Protein AF-A0AAV3XG30-F1 (afdb_monomer)

Sequence (160 aa):
MTFFEVALTRCTTAAQNLLGENFGGILTSDRHGAYNWVDIERRQLCWGHLKREFIKISERPGVSKELGTRLVQQQEKLFELWQRVRDGTLARGDFVELVTDIRRQIVSLLQQGADYEITSKEKTPLAKTVRTCRQLLKVEGAMWLFVTTPGVEPTNNAAL

Nearest PDB structures (foldseek):
  4kly-assembly1_C  TM=6.645E-01  e=6.853E+00  gamma proteobacterium 'Hot 75m4'

Secondary structure (DSSP, 8-state):
-------S---HHHHHHHH-TT--S-EEE-S-GGGTTS-GGGEEE-HHHHHHHHHHHHTSSTHHHHHHHHHHHHHHHHHHHHHHHHTTSS-HHHHHHHHHHHHHHHHHHHHHHHHS---TT--SHHHHHHHHHHHHHTTGGGGSHHHHSTT--SS-TT--

Mean predicted aligned error: 7.95 Å

InterPro domains:
  IPR004291 Transposase IS66, central domain [PF03050] (1-159)
  IPR052344 Transposase-related protein [PTHR33678] (1-159)

pLDDT: mean 83.09, std 19.98, range [26.61, 98.75]

Organism: NCBI:txid2530354

Solvent-accessible surface area (backbone atoms only — not comparable to full-atom values): 9159 Å² total; per-residue (Å²): 138,87,88,84,84,88,72,95,58,90,41,43,68,55,49,39,71,71,57,42,93,77,59,83,66,75,44,69,36,70,90,58,73,42,53,70,87,54,58,55,91,39,28,27,39,21,47,45,54,52,48,53,53,24,48,62,29,29,74,29,76,70,74,37,20,60,53,13,48,54,47,41,53,46,54,50,53,53,50,56,54,47,49,30,40,75,72,67,78,36,59,62,67,61,48,46,60,59,45,50,59,45,51,52,50,48,52,53,52,32,48,58,39,40,66,55,89,66,61,97,84,52,82,49,70,61,41,51,42,22,51,51,24,50,55,46,64,77,49,47,76,14,59,51,46,39,61,81,37,87,93,46,64,54,54,43,85,89,55,107

Structure (mmCIF, N/CA/C/O backbone):
data_AF-A0AAV3XG30-F1
#
_entry.id   AF-A0AAV3XG30-F1
#
loop_
_atom_site.group_PDB
_atom_site.id
_atom_site.type_symbol
_atom_site.label_atom_id
_atom_site.lab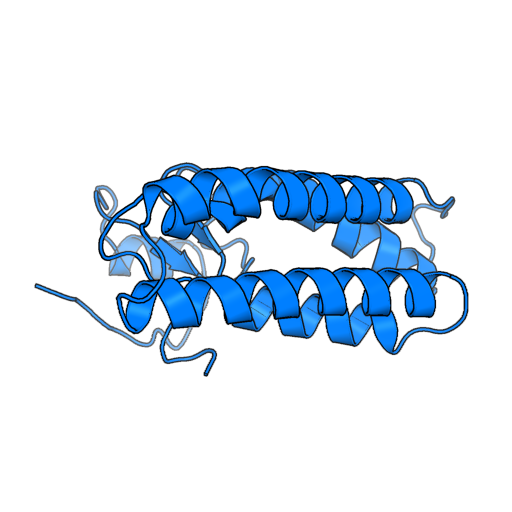el_alt_id
_atom_site.label_comp_id
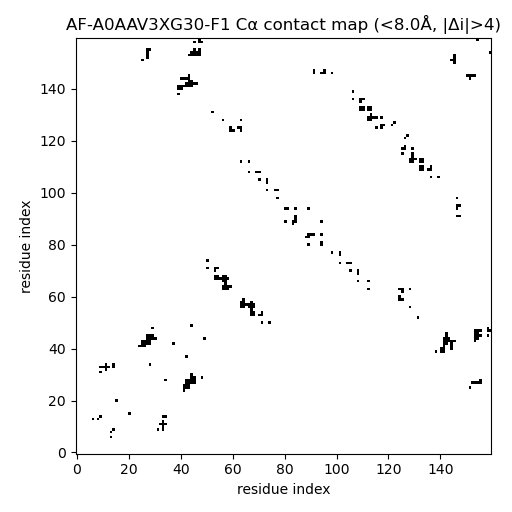_atom_site.label_asym_id
_atom_site.label_entity_id
_atom_site.label_seq_id
_atom_site.pdbx_PDB_ins_code
_atom_site.Cartn_x
_atom_site.Cartn_y
_atom_site.Cartn_z
_atom_site.occupancy
_atom_site.B_iso_or_equiv
_atom_site.auth_seq_id
_atom_site.auth_comp_id
_atom_site.auth_asym_id
_atom_site.auth_atom_id
_atom_site.pdbx_PDB_model_num
ATOM 1 N N . MET A 1 1 ? -0.180 -8.565 27.136 1.00 26.61 1 MET A N 1
ATOM 2 C CA . MET A 1 1 ? 1.274 -8.755 27.303 1.00 26.61 1 MET A CA 1
ATOM 3 C C . MET A 1 1 ? 1.887 -8.608 25.922 1.00 26.61 1 MET A C 1
ATOM 5 O O . MET A 1 1 ? 1.496 -9.352 25.032 1.00 26.61 1 MET A O 1
ATOM 9 N N . THR A 1 2 ? 2.715 -7.590 25.711 1.00 27.50 2 THR A N 1
ATOM 10 C CA . THR A 1 2 ? 3.274 -7.271 24.391 1.00 27.50 2 THR A CA 1
ATOM 11 C C . THR A 1 2 ? 4.742 -7.665 24.402 1.00 27.50 2 THR A C 1
ATOM 13 O O . THR A 1 2 ? 5.498 -7.159 25.226 1.00 27.50 2 THR A O 1
ATOM 16 N N . PHE A 1 3 ? 5.123 -8.602 23.539 1.00 28.28 3 PHE A N 1
ATOM 17 C CA . PHE A 1 3 ? 6.503 -9.055 23.398 1.00 28.28 3 PHE A CA 1
ATOM 18 C C . PHE A 1 3 ? 7.189 -8.261 22.283 1.00 28.28 3 PHE A C 1
ATOM 20 O O . PHE A 1 3 ? 6.603 -8.056 21.220 1.00 28.28 3 PHE A O 1
ATOM 27 N N . PHE A 1 4 ? 8.422 -7.817 22.523 1.00 36.03 4 PHE A N 1
ATOM 28 C CA . PHE A 1 4 ? 9.256 -7.135 21.536 1.00 36.03 4 PHE A CA 1
ATOM 29 C C . PHE A 1 4 ? 10.676 -7.694 21.609 1.00 36.03 4 PHE A C 1
ATOM 31 O O . PHE A 1 4 ? 11.268 -7.709 22.683 1.00 36.03 4 PHE A O 1
ATOM 38 N N . GLU A 1 5 ? 11.233 -8.096 20.468 1.00 39.81 5 GLU A N 1
ATOM 39 C CA . GLU A 1 5 ? 12.645 -8.457 20.345 1.00 39.81 5 GLU A CA 1
ATOM 40 C C . GLU A 1 5 ? 13.163 -8.074 18.949 1.00 39.81 5 GLU A C 1
ATOM 42 O O . GLU A 1 5 ? 12.485 -8.261 17.936 1.00 39.81 5 GLU A O 1
ATOM 47 N N . VAL A 1 6 ? 14.359 -7.482 18.901 1.00 37.88 6 VAL A N 1
ATOM 48 C CA . VAL A 1 6 ? 15.025 -7.034 17.671 1.00 37.88 6 VAL A CA 1
ATOM 49 C C . VAL A 1 6 ? 16.027 -8.107 17.250 1.00 37.88 6 VAL A C 1
ATOM 51 O O . VAL A 1 6 ? 17.138 -8.167 17.769 1.00 37.88 6 VAL A O 1
ATOM 54 N N . ALA A 1 7 ? 15.645 -8.963 16.300 1.00 38.78 7 ALA A N 1
ATOM 55 C CA . ALA A 1 7 ? 16.535 -9.999 15.780 1.00 38.78 7 ALA A CA 1
ATOM 56 C C . ALA A 1 7 ? 17.567 -9.418 14.792 1.00 38.78 7 ALA A C 1
ATOM 58 O O . ALA A 1 7 ? 17.216 -8.811 13.776 1.00 38.78 7 ALA A O 1
ATOM 59 N N . LEU A 1 8 ? 18.855 -9.660 15.064 1.00 33.94 8 LEU A N 1
ATOM 60 C CA . LEU A 1 8 ? 20.001 -9.241 14.239 1.00 33.94 8 LEU A CA 1
ATOM 61 C C . LEU A 1 8 ? 20.123 -10.007 12.907 1.00 33.94 8 LEU A C 1
ATOM 63 O O . LEU A 1 8 ? 20.919 -9.631 12.049 1.00 33.94 8 LEU A O 1
ATOM 67 N N . THR A 1 9 ? 19.327 -11.060 12.691 1.00 41.03 9 THR A N 1
ATOM 68 C CA . THR A 1 9 ? 19.291 -11.807 11.426 1.00 41.03 9 THR A CA 1
ATOM 69 C C . THR A 1 9 ? 17.856 -12.086 10.982 1.00 41.03 9 THR A C 1
ATOM 71 O O . THR A 1 9 ? 17.003 -12.503 11.758 1.00 41.03 9 THR A O 1
ATOM 74 N N . ARG A 1 10 ? 17.576 -11.824 9.697 1.00 51.16 10 ARG A N 1
ATOM 75 C CA . ARG A 1 10 ? 16.249 -11.966 9.076 1.00 51.16 10 ARG A CA 1
ATOM 76 C C . ARG A 1 10 ? 16.165 -13.254 8.252 1.00 51.16 10 ARG A C 1
ATOM 78 O O . ARG A 1 10 ? 15.994 -13.197 7.032 1.00 51.16 10 ARG A O 1
ATOM 85 N N . CYS A 1 11 ? 16.341 -14.410 8.885 1.00 46.94 11 CYS A N 1
ATOM 86 C CA . CYS A 1 11 ? 16.100 -15.711 8.254 1.00 46.94 11 CYS A CA 1
ATOM 87 C C . CYS A 1 11 ? 14.836 -16.360 8.834 1.00 46.94 11 CYS A C 1
ATOM 89 O O . CYS A 1 11 ? 14.480 -16.119 9.985 1.00 46.94 11 CYS A O 1
ATOM 91 N N . THR A 1 12 ? 14.141 -17.163 8.023 1.00 53.19 12 THR A N 1
ATOM 92 C CA . THR A 1 12 ? 12.880 -17.832 8.392 1.00 53.19 12 THR A CA 1
ATOM 93 C C . THR A 1 12 ? 12.996 -18.583 9.716 1.00 53.19 12 THR A C 1
ATOM 95 O O . THR A 1 12 ? 12.141 -18.436 10.581 1.00 53.19 12 THR A O 1
ATOM 98 N N . THR A 1 13 ? 14.105 -19.299 9.908 1.00 56.34 13 THR A N 1
ATOM 99 C CA . THR A 1 13 ? 14.398 -20.066 11.123 1.00 56.34 13 THR A CA 1
ATOM 100 C C . THR A 1 13 ? 14.560 -19.173 12.354 1.00 56.34 13 THR A C 1
ATOM 102 O O . THR A 1 13 ? 14.037 -19.500 13.412 1.00 56.34 13 THR A O 1
ATOM 105 N N . ALA A 1 14 ? 15.212 -18.012 12.230 1.00 54.81 14 ALA A N 1
ATOM 106 C CA . ALA A 1 14 ? 15.298 -17.054 13.333 1.00 54.81 14 ALA A CA 1
ATOM 107 C C . ALA A 1 14 ? 13.918 -16.472 13.683 1.00 54.81 14 ALA A C 1
ATOM 109 O O . ALA A 1 14 ? 13.603 -16.334 14.858 1.00 54.81 14 ALA A O 1
ATOM 110 N N . ALA A 1 15 ? 13.068 -16.194 12.686 1.00 54.19 15 ALA A N 1
ATOM 111 C CA . ALA A 1 15 ? 11.705 -15.712 12.918 1.00 54.19 15 ALA A CA 1
ATOM 112 C C . ALA A 1 15 ? 10.796 -16.773 13.572 1.00 54.19 15 ALA A C 1
ATOM 114 O O . ALA A 1 15 ? 10.003 -16.433 14.445 1.00 54.19 15 ALA A O 1
ATOM 115 N N . GLN A 1 16 ? 10.920 -18.045 13.180 1.00 55.69 16 GLN A N 1
ATOM 116 C CA . GLN A 1 16 ? 10.174 -19.165 13.773 1.00 55.69 16 GLN A CA 1
ATOM 117 C C . GLN A 1 16 ? 10.606 -19.446 15.214 1.00 55.69 16 GLN A C 1
ATOM 119 O O . GLN A 1 16 ? 9.756 -19.592 16.088 1.00 55.69 16 GLN A O 1
ATOM 124 N N . ASN A 1 17 ? 11.915 -19.438 15.482 1.00 57.03 17 ASN A N 1
ATOM 125 C CA . ASN A 1 17 ? 12.448 -19.625 16.833 1.00 57.03 17 ASN A CA 1
ATOM 126 C C . ASN A 1 17 ? 12.034 -18.493 17.785 1.00 57.03 17 ASN A C 1
ATOM 128 O O . ASN A 1 17 ? 11.862 -18.730 18.976 1.00 57.03 17 ASN A O 1
ATOM 132 N N . LEU A 1 18 ? 11.857 -17.278 17.259 1.00 55.06 18 LEU A N 1
ATOM 133 C CA . LEU A 1 18 ? 11.461 -16.101 18.030 1.00 55.06 18 LEU A CA 1
ATOM 134 C C . LEU A 1 18 ? 9.965 -16.086 18.374 1.00 55.06 18 LEU A C 1
ATOM 136 O O . LEU A 1 18 ? 9.576 -15.750 19.487 1.00 55.06 18 LEU A O 1
ATOM 140 N N . LEU A 1 19 ? 9.114 -16.406 17.398 1.00 57.62 19 LEU A N 1
ATOM 141 C CA . LEU A 1 19 ? 7.657 -16.313 17.534 1.00 57.62 19 LEU A CA 1
ATOM 142 C C . LEU A 1 19 ? 7.036 -17.596 18.113 1.00 57.62 19 LEU A C 1
ATOM 144 O O . LEU A 1 19 ? 5.895 -17.572 18.577 1.00 57.62 19 LEU A O 1
ATOM 148 N N . GLY A 1 20 ? 7.796 -18.695 18.094 1.00 50.50 20 GLY A N 1
ATOM 149 C CA . GLY A 1 20 ? 7.308 -20.049 18.318 1.00 50.50 20 GLY A CA 1
ATOM 150 C C . GLY A 1 20 ? 6.561 -20.579 17.091 1.00 50.50 20 GLY A C 1
ATOM 151 O O . GLY A 1 20 ? 5.846 -19.842 16.410 1.00 50.50 20 GLY A O 1
ATOM 152 N N . GLU A 1 21 ? 6.679 -21.882 16.818 1.00 52.25 21 GLU A N 1
ATOM 153 C CA . GLU A 1 21 ? 5.979 -22.544 15.699 1.00 52.25 21 GLU A CA 1
ATOM 154 C C . GLU A 1 21 ? 4.444 -22.394 15.781 1.00 52.25 21 GLU A C 1
ATOM 156 O O . GLU A 1 21 ? 3.765 -22.424 14.759 1.00 52.25 21 GLU A O 1
ATOM 161 N N . ASN A 1 22 ? 3.909 -22.135 16.982 1.00 51.75 22 ASN A N 1
ATOM 162 C CA . ASN A 1 22 ? 2.483 -21.951 17.273 1.00 51.75 22 ASN A CA 1
ATOM 163 C C . ASN A 1 22 ? 2.088 -20.485 17.544 1.00 51.75 22 ASN A C 1
ATOM 165 O O . ASN A 1 22 ? 1.223 -20.217 18.381 1.00 51.75 22 ASN A O 1
ATOM 169 N N . PHE A 1 23 ? 2.714 -19.514 16.874 1.00 54.12 23 PHE A N 1
ATOM 170 C CA . PHE A 1 23 ? 2.359 -18.102 17.041 1.00 54.12 23 PHE A CA 1
ATOM 171 C C . PHE A 1 23 ? 0.875 -17.834 16.705 1.00 54.12 23 PHE A C 1
ATOM 173 O O . PHE A 1 23 ? 0.445 -17.889 15.551 1.00 54.12 23 PHE A O 1
ATOM 180 N N . GLY A 1 24 ? 0.081 -17.533 17.737 1.00 54.03 24 GLY A N 1
ATOM 181 C CA . GLY A 1 24 ? -1.353 -17.232 17.630 1.00 54.03 24 GLY A CA 1
ATOM 182 C C . GLY A 1 24 ? -1.696 -15.739 17.554 1.00 54.03 24 GLY A C 1
ATOM 183 O O . GLY A 1 24 ? -2.874 -15.394 17.537 1.00 54.03 24 GLY A O 1
ATOM 184 N N . GLY A 1 25 ? -0.693 -14.854 17.560 1.00 61.50 25 GLY A N 1
ATOM 185 C CA . GLY A 1 25 ? -0.878 -13.401 17.525 1.00 61.50 25 GLY A CA 1
ATOM 186 C C . GLY A 1 25 ? -0.927 -12.819 16.109 1.00 61.50 25 GLY A C 1
ATOM 187 O O . GLY A 1 25 ? -0.829 -13.533 15.113 1.00 61.50 25 GLY A O 1
ATOM 188 N N . ILE A 1 26 ? -1.038 -11.491 16.025 1.00 61.75 26 ILE A N 1
ATOM 189 C CA . ILE A 1 26 ? -0.937 -10.744 14.765 1.00 61.75 26 ILE A CA 1
ATOM 190 C C . ILE A 1 26 ? 0.483 -10.206 14.612 1.00 61.75 26 ILE A C 1
ATOM 192 O O . ILE A 1 26 ? 0.988 -9.498 15.484 1.00 61.75 26 ILE A O 1
ATOM 196 N N . LEU A 1 27 ? 1.127 -10.535 13.494 1.00 68.56 27 LEU A N 1
ATOM 197 C CA . LEU A 1 27 ? 2.493 -10.121 13.198 1.00 68.56 27 LEU A CA 1
ATOM 198 C C . LEU A 1 27 ? 2.512 -8.848 12.345 1.00 68.56 27 LEU A C 1
ATOM 200 O O . LEU A 1 27 ? 2.253 -8.906 11.138 1.00 68.56 27 LEU A O 1
ATOM 204 N N . THR A 1 28 ? 2.922 -7.720 12.935 1.00 68.19 28 THR A N 1
ATOM 205 C CA . THR A 1 28 ? 3.200 -6.487 12.181 1.00 68.19 28 THR A CA 1
ATOM 206 C C . THR A 1 28 ? 4.629 -6.485 11.629 1.00 68.19 28 THR A C 1
ATOM 208 O O . THR A 1 28 ? 5.588 -6.232 12.358 1.00 68.19 28 THR A O 1
ATOM 211 N N . SER A 1 29 ? 4.793 -6.746 10.331 1.00 66.12 29 SER A N 1
ATOM 212 C CA . SER A 1 29 ? 6.103 -6.984 9.694 1.00 66.12 29 SER A CA 1
ATOM 213 C C . SER A 1 29 ? 6.301 -6.192 8.399 1.00 66.12 29 SER A C 1
ATOM 215 O O . SER A 1 29 ? 5.368 -5.616 7.840 1.00 66.12 29 SER A O 1
ATOM 217 N N . ASP A 1 30 ? 7.544 -6.128 7.919 1.00 66.94 30 ASP A N 1
ATOM 218 C CA . ASP A 1 30 ? 7.819 -5.720 6.541 1.00 66.94 30 ASP A CA 1
ATOM 219 C C . ASP A 1 30 ? 7.459 -6.854 5.551 1.00 66.94 30 ASP A C 1
ATOM 221 O O . ASP A 1 30 ? 6.929 -7.909 5.914 1.00 66.94 30 ASP A O 1
ATOM 225 N N . ARG A 1 31 ? 7.734 -6.645 4.259 1.00 64.00 31 ARG A N 1
ATOM 226 C CA . ARG A 1 31 ? 7.469 -7.642 3.205 1.00 64.00 31 ARG A CA 1
ATOM 227 C C . ARG A 1 31 ? 8.547 -8.736 3.129 1.00 64.00 31 ARG A C 1
ATOM 229 O O . ARG A 1 31 ? 8.667 -9.405 2.103 1.00 64.00 31 ARG A O 1
ATOM 236 N N . HIS A 1 32 ? 9.390 -8.901 4.148 1.00 63.12 32 HIS A N 1
ATOM 237 C CA . HIS A 1 32 ? 10.494 -9.851 4.061 1.00 63.12 32 HIS A CA 1
ATOM 238 C C . HIS A 1 32 ? 9.990 -11.299 3.993 1.00 63.12 32 HIS A C 1
ATOM 240 O O . HIS A 1 32 ? 9.044 -11.686 4.681 1.00 63.12 32 HIS A O 1
ATOM 246 N N . GLY A 1 33 ? 10.640 -12.111 3.152 1.00 59.59 33 GLY A N 1
ATOM 247 C CA . GLY A 1 33 ? 10.216 -13.488 2.869 1.00 59.59 33 GLY A CA 1
ATOM 248 C C . GLY A 1 33 ? 10.304 -14.435 4.070 1.00 59.59 33 GLY A C 1
ATOM 249 O O . GLY A 1 33 ? 9.657 -15.479 4.066 1.00 59.59 33 GLY A O 1
ATOM 250 N N . ALA A 1 34 ? 11.039 -14.048 5.118 1.00 58.19 34 ALA A N 1
ATOM 251 C CA . ALA A 1 34 ? 11.160 -14.807 6.363 1.00 58.19 34 ALA A CA 1
ATOM 252 C C . ALA A 1 34 ? 9.825 -15.012 7.096 1.00 58.19 34 ALA A C 1
ATOM 254 O O . ALA A 1 34 ? 9.750 -15.872 7.962 1.00 58.19 34 ALA A O 1
ATOM 255 N N . TYR A 1 35 ? 8.785 -14.248 6.749 1.00 60.28 35 TYR A N 1
ATOM 256 C CA . TYR A 1 35 ? 7.461 -14.316 7.371 1.00 60.28 35 TYR A CA 1
ATOM 257 C C . TYR A 1 35 ? 6.407 -14.983 6.477 1.00 60.28 35 TYR A C 1
ATOM 259 O O . TYR A 1 35 ? 5.224 -14.959 6.800 1.00 60.28 35 TYR A O 1
ATOM 267 N N . ASN A 1 36 ? 6.804 -15.564 5.338 1.00 67.06 36 ASN A N 1
ATOM 268 C CA . ASN A 1 36 ? 5.871 -16.219 4.411 1.00 67.06 36 ASN A CA 1
ATOM 269 C C . ASN A 1 36 ? 5.209 -17.482 4.987 1.00 67.06 36 ASN A C 1
ATOM 271 O O . ASN A 1 36 ? 4.238 -17.949 4.408 1.00 67.06 36 ASN A O 1
ATOM 275 N N . TRP A 1 37 ? 5.727 -18.023 6.093 1.00 64.75 37 TRP A N 1
ATOM 276 C CA . TRP A 1 37 ? 5.133 -19.151 6.816 1.00 64.75 37 TRP A CA 1
ATOM 277 C C . TRP A 1 37 ? 3.979 -18.739 7.741 1.00 64.75 37 TRP A C 1
ATOM 279 O O . TRP A 1 37 ? 3.261 -19.606 8.220 1.00 64.75 37 TRP A O 1
ATOM 289 N N . VAL A 1 38 ? 3.805 -17.438 8.004 1.00 64.25 38 VAL A N 1
ATOM 290 C CA . VAL A 1 38 ? 2.672 -16.924 8.782 1.00 64.25 38 VAL A CA 1
ATOM 291 C C . VAL A 1 38 ? 1.515 -16.648 7.829 1.00 64.25 38 VAL A C 1
ATOM 293 O O . VAL A 1 38 ? 1.694 -15.938 6.832 1.00 64.25 38 VAL A O 1
ATOM 296 N N . ASP A 1 39 ? 0.333 -17.171 8.159 1.00 73.06 39 ASP A N 1
ATOM 297 C CA . ASP A 1 39 ? -0.893 -16.957 7.389 1.00 73.06 39 ASP A CA 1
ATOM 298 C C . ASP A 1 39 ? -1.143 -15.472 7.125 1.00 73.06 39 ASP A C 1
ATOM 300 O O . ASP A 1 39 ? -1.010 -14.630 8.016 1.00 73.06 39 ASP A O 1
ATOM 304 N N . ILE A 1 40 ? -1.544 -15.143 5.894 1.00 73.38 40 ILE A N 1
ATOM 305 C CA . ILE A 1 40 ? -1.760 -13.755 5.465 1.00 73.38 40 ILE A CA 1
ATOM 306 C C . ILE A 1 40 ? -2.797 -13.029 6.339 1.00 73.38 40 ILE A C 1
ATOM 308 O O . ILE A 1 40 ? -2.655 -11.837 6.590 1.00 73.38 40 ILE A O 1
ATOM 312 N N . GLU A 1 41 ? -3.781 -13.763 6.864 1.00 72.81 41 GLU A N 1
ATOM 313 C CA . GLU A 1 41 ? -4.834 -13.261 7.758 1.00 72.81 41 GLU A CA 1
ATOM 314 C C . GLU A 1 41 ? -4.323 -12.911 9.162 1.00 72.81 41 GLU A C 1
ATOM 316 O O . GLU A 1 41 ? -4.973 -12.176 9.898 1.00 72.81 41 GLU A O 1
ATOM 321 N N . ARG A 1 42 ? -3.137 -13.405 9.533 1.00 77.56 42 ARG A N 1
ATOM 322 C CA . ARG A 1 42 ? -2.459 -13.109 10.804 1.00 77.56 42 ARG A CA 1
ATOM 323 C C . ARG A 1 42 ? -1.304 -12.129 10.629 1.00 77.56 42 ARG A C 1
ATOM 325 O O . ARG A 1 42 ? -0.541 -11.883 11.565 1.00 77.56 42 ARG A O 1
ATOM 332 N N . ARG A 1 43 ? -1.147 -11.560 9.432 1.00 81.94 43 ARG A N 1
ATOM 333 C CA . ARG A 1 43 ? -0.092 -10.599 9.116 1.00 81.94 43 ARG A CA 1
ATOM 334 C C . ARG A 1 43 ? -0.678 -9.212 8.921 1.00 81.94 43 ARG A C 1
ATOM 336 O O . ARG A 1 43 ? -1.590 -9.015 8.129 1.00 81.94 43 ARG A O 1
ATOM 343 N N . GLN A 1 44 ? -0.065 -8.240 9.585 1.00 85.94 44 GLN A N 1
ATOM 344 C CA . GLN A 1 44 ? -0.227 -6.827 9.282 1.00 85.94 44 GLN A CA 1
ATOM 345 C C . GLN A 1 44 ? 1.054 -6.332 8.604 1.00 85.94 44 GLN A C 1
ATOM 347 O O . GLN A 1 44 ? 2.130 -6.300 9.199 1.00 85.94 44 GLN A O 1
ATOM 352 N N . LEU A 1 45 ? 0.979 -5.922 7.343 1.00 87.50 45 LEU A N 1
ATOM 353 C CA . LEU A 1 45 ? 2.104 -5.247 6.711 1.00 87.50 45 LEU A CA 1
ATOM 354 C C . LEU A 1 45 ? 2.249 -3.849 7.290 1.00 87.50 45 LEU A C 1
ATOM 356 O O . LEU A 1 45 ? 1.298 -3.077 7.383 1.00 87.50 45 LEU A O 1
ATOM 360 N N . CYS A 1 46 ? 3.473 -3.514 7.663 1.00 89.06 46 CYS A N 1
ATOM 361 C CA . CYS A 1 46 ? 3.782 -2.209 8.195 1.00 89.06 46 CYS A CA 1
ATOM 362 C C . CYS A 1 46 ? 3.638 -1.138 7.103 1.00 89.06 46 CYS A C 1
ATOM 364 O O . CYS A 1 46 ? 4.422 -1.085 6.148 1.00 89.06 46 CYS A O 1
ATOM 366 N N . TRP A 1 47 ? 2.686 -0.229 7.282 1.00 92.50 47 TRP A N 1
ATOM 367 C CA . TRP A 1 47 ? 2.411 0.846 6.334 1.00 92.50 47 TRP A CA 1
ATOM 368 C C . TRP A 1 47 ? 3.547 1.858 6.196 1.00 92.50 47 TRP A C 1
ATOM 370 O O . TRP A 1 47 ? 3.692 2.450 5.131 1.00 92.50 47 TRP A O 1
ATOM 380 N N . GLY A 1 48 ? 4.421 1.998 7.200 1.00 87.94 48 GLY A N 1
ATOM 381 C CA . GLY A 1 48 ? 5.647 2.792 7.066 1.00 87.94 48 GLY A CA 1
ATOM 382 C C . GLY A 1 48 ? 6.589 2.226 5.995 1.00 87.94 48 GLY A C 1
ATOM 383 O O . GLY A 1 48 ? 7.168 2.971 5.203 1.00 87.94 48 GLY A O 1
ATOM 384 N N . HIS A 1 49 ? 6.683 0.895 5.891 1.00 87.62 49 HIS A N 1
ATOM 385 C CA . HIS A 1 49 ? 7.430 0.241 4.815 1.00 87.62 49 HIS A CA 1
ATOM 386 C C . HIS A 1 49 ? 6.720 0.373 3.462 1.00 87.62 49 HIS A C 1
ATOM 388 O O . HIS A 1 49 ? 7.385 0.636 2.462 1.00 87.62 49 HIS A O 1
ATOM 394 N N . LEU A 1 50 ? 5.388 0.246 3.425 1.00 93.12 50 LEU A N 1
ATOM 395 C CA . LEU A 1 50 ? 4.606 0.443 2.197 1.00 93.12 50 LEU A CA 1
ATOM 396 C C . LEU A 1 50 ? 4.753 1.871 1.656 1.00 93.12 50 LEU A C 1
ATOM 398 O O . LEU A 1 50 ? 5.043 2.043 0.474 1.00 93.12 50 LEU A O 1
ATOM 402 N N . LYS A 1 51 ? 4.674 2.888 2.526 1.00 94.62 51 LYS A N 1
ATOM 403 C CA . LYS A 1 51 ? 4.904 4.294 2.167 1.00 94.62 51 LYS A CA 1
ATOM 404 C C . LYS A 1 51 ? 6.276 4.488 1.523 1.00 94.62 51 LYS A C 1
ATOM 406 O O . LYS A 1 51 ? 6.370 5.107 0.467 1.00 94.62 51 LYS A O 1
ATOM 411 N N . ARG A 1 52 ? 7.337 3.919 2.111 1.00 94.00 52 ARG A N 1
ATOM 412 C CA . ARG A 1 52 ? 8.693 3.977 1.533 1.00 94.00 52 ARG A CA 1
ATOM 413 C C . ARG A 1 52 ? 8.763 3.336 0.146 1.00 94.00 52 ARG A C 1
ATOM 415 O O . ARG A 1 52 ? 9.440 3.868 -0.727 1.00 94.00 52 ARG A O 1
ATOM 422 N N . GLU A 1 53 ? 8.073 2.221 -0.083 1.00 95.19 53 GLU A N 1
ATOM 423 C CA . GLU A 1 53 ? 8.004 1.611 -1.417 1.00 95.19 53 GLU A CA 1
ATOM 424 C C . GLU A 1 53 ? 7.241 2.490 -2.420 1.00 95.19 53 GLU A C 1
ATOM 426 O O . GLU A 1 53 ? 7.690 2.629 -3.557 1.00 95.19 53 GLU A O 1
ATOM 431 N N . PHE A 1 54 ? 6.146 3.136 -2.011 1.00 98.06 54 PHE A N 1
ATOM 432 C CA . PHE A 1 54 ? 5.396 4.060 -2.870 1.00 98.06 54 PHE A CA 1
ATOM 433 C C . PHE A 1 54 ? 6.210 5.306 -3.237 1.00 98.06 54 PHE A C 1
ATOM 435 O O . PHE A 1 54 ? 6.231 5.691 -4.405 1.00 98.06 54 PHE A O 1
ATOM 442 N N . ILE A 1 55 ? 6.957 5.872 -2.284 1.00 98.06 55 ILE A N 1
ATOM 443 C CA . ILE A 1 55 ? 7.888 6.985 -2.533 1.00 98.06 55 ILE A CA 1
ATOM 444 C C . ILE A 1 55 ? 8.987 6.559 -3.517 1.00 98.06 55 ILE A C 1
ATOM 446 O O . ILE A 1 55 ? 9.216 7.222 -4.521 1.00 98.06 55 ILE A O 1
ATOM 450 N N . LYS A 1 56 ? 9.602 5.384 -3.331 1.00 97.94 56 LYS A N 1
ATOM 451 C CA . LYS A 1 56 ? 10.592 4.868 -4.297 1.00 97.94 56 LYS A CA 1
ATOM 452 C C . LYS A 1 56 ? 10.025 4.679 -5.705 1.00 97.94 56 LYS A C 1
ATOM 454 O O . LYS A 1 56 ? 10.794 4.654 -6.665 1.00 97.94 56 LYS A O 1
ATOM 459 N N . ILE A 1 57 ? 8.722 4.421 -5.843 1.00 98.25 57 ILE A N 1
ATOM 460 C CA . ILE A 1 57 ? 8.053 4.362 -7.148 1.00 98.25 57 ILE A CA 1
ATOM 461 C C . ILE A 1 57 ? 7.873 5.783 -7.700 1.00 98.25 57 ILE A C 1
ATOM 463 O O . ILE A 1 57 ? 8.170 5.994 -8.875 1.00 98.25 57 ILE A O 1
ATOM 467 N N . SER A 1 58 ? 7.461 6.747 -6.869 1.00 98.31 58 SER A N 1
ATOM 468 C CA . SER A 1 58 ? 7.238 8.139 -7.286 1.00 98.31 58 SER A CA 1
ATOM 469 C C . SER A 1 58 ? 8.526 8.865 -7.695 1.00 98.31 58 SER A C 1
ATOM 471 O O . SER A 1 58 ? 8.499 9.771 -8.522 1.00 98.31 58 SER A O 1
ATOM 473 N N . GLU A 1 59 ? 9.674 8.433 -7.181 1.00 98.06 59 GLU A N 1
ATOM 474 C CA . GLU A 1 59 ? 10.993 8.953 -7.558 1.00 98.06 59 GLU A CA 1
ATOM 475 C C . GLU A 1 59 ? 11.490 8.445 -8.926 1.00 98.06 59 GLU A C 1
ATOM 477 O O . GLU A 1 59 ? 12.485 8.941 -9.456 1.00 98.06 59 GLU A O 1
ATOM 482 N N . ARG A 1 60 ? 10.821 7.454 -9.532 1.00 97.38 60 ARG A N 1
ATOM 483 C CA . ARG A 1 60 ? 11.201 6.911 -10.849 1.00 97.38 60 ARG A CA 1
ATOM 484 C C . ARG A 1 60 ? 10.596 7.749 -11.974 1.00 97.38 60 ARG A C 1
ATOM 486 O O . ARG A 1 60 ? 9.481 8.231 -11.830 1.00 97.38 60 ARG A O 1
ATOM 493 N N . PRO A 1 61 ? 11.269 7.881 -13.128 1.00 95.81 61 PRO A N 1
ATOM 494 C CA . PRO A 1 61 ? 10.771 8.700 -14.231 1.00 95.81 61 PRO A CA 1
ATOM 495 C C . PRO A 1 61 ? 9.529 8.105 -14.918 1.00 95.81 61 PRO A C 1
ATOM 497 O O . PRO A 1 61 ? 9.219 6.916 -14.792 1.00 95.81 61 PRO A O 1
ATOM 500 N N . GLY A 1 62 ? 8.853 8.945 -15.707 1.00 96.19 62 GLY A N 1
ATOM 501 C CA . GLY A 1 62 ? 7.720 8.558 -16.551 1.00 96.19 62 GLY A CA 1
ATOM 502 C C . GLY A 1 62 ? 6.486 8.139 -15.751 1.00 96.19 62 GLY A C 1
ATOM 503 O O . GLY A 1 62 ? 6.240 8.644 -14.658 1.00 96.19 62 GLY A O 1
ATOM 504 N N . VAL A 1 63 ? 5.732 7.174 -16.281 1.00 97.62 63 VAL A N 1
ATOM 505 C CA . VAL A 1 63 ? 4.468 6.683 -15.695 1.00 97.62 63 VAL A CA 1
ATOM 506 C C . VAL A 1 63 ? 4.612 6.127 -14.273 1.00 97.62 63 VAL A C 1
ATOM 508 O O . VAL A 1 63 ? 3.643 6.082 -13.519 1.00 97.62 63 VAL A O 1
ATOM 511 N N . SER A 1 64 ? 5.825 5.727 -13.870 1.00 98.06 64 SER A N 1
ATOM 512 C CA . SER A 1 64 ? 6.085 5.302 -12.489 1.00 98.06 64 SER A CA 1
ATOM 513 C C . SER A 1 64 ? 5.939 6.459 -11.499 1.00 98.06 64 SER A C 1
ATOM 515 O O . SER A 1 64 ? 5.391 6.242 -10.422 1.00 98.06 64 SER A O 1
ATOM 517 N N . LYS A 1 65 ? 6.354 7.680 -11.871 1.00 98.50 65 LYS A N 1
ATOM 518 C CA . LYS A 1 65 ? 6.237 8.869 -11.017 1.00 98.50 65 LYS A CA 1
ATOM 519 C C . LYS A 1 65 ? 4.790 9.111 -10.621 1.00 98.50 65 LYS A C 1
ATOM 521 O O . LYS A 1 65 ? 4.464 9.153 -9.440 1.00 98.50 65 LYS A O 1
ATOM 526 N N . GLU A 1 66 ? 3.928 9.221 -11.628 1.00 98.44 66 GLU A N 1
ATOM 527 C CA . GLU A 1 66 ? 2.503 9.485 -11.444 1.00 98.44 66 GLU A CA 1
ATOM 528 C C . GLU A 1 66 ? 1.832 8.383 -10.619 1.00 98.44 66 GLU A C 1
ATOM 530 O O . GLU A 1 66 ? 1.118 8.673 -9.657 1.00 98.44 66 GLU A O 1
ATOM 535 N N . LEU A 1 67 ? 2.128 7.119 -10.938 1.00 98.69 67 LEU A N 1
ATOM 536 C CA . LEU A 1 67 ? 1.614 5.974 -10.196 1.00 98.69 67 LEU A CA 1
ATOM 537 C C . LEU A 1 67 ? 2.006 6.035 -8.712 1.00 98.69 67 LEU A C 1
ATOM 539 O O . LEU A 1 67 ? 1.152 5.911 -7.834 1.00 98.69 67 LEU A O 1
ATOM 543 N N . GLY A 1 68 ? 3.294 6.240 -8.429 1.00 98.38 68 GLY A N 1
ATOM 544 C CA . GLY A 1 68 ? 3.812 6.313 -7.066 1.00 98.38 68 GLY A CA 1
ATOM 545 C C . GLY A 1 68 ? 3.227 7.485 -6.287 1.00 98.38 68 GLY A C 1
ATOM 546 O O . GLY A 1 68 ? 2.825 7.312 -5.142 1.00 98.38 68 GLY A O 1
ATOM 547 N N . THR A 1 69 ? 3.107 8.661 -6.911 1.00 98.75 69 THR A N 1
ATOM 548 C CA . THR A 1 69 ? 2.481 9.835 -6.287 1.00 98.75 69 THR A CA 1
ATOM 549 C C . THR A 1 69 ? 1.031 9.551 -5.901 1.00 98.75 69 THR A C 1
ATOM 551 O O . THR A 1 69 ? 0.636 9.841 -4.774 1.00 98.75 69 THR A O 1
ATOM 554 N N . ARG A 1 70 ? 0.248 8.922 -6.785 1.00 98.75 70 ARG A N 1
ATOM 555 C CA . ARG A 1 70 ? -1.145 8.553 -6.487 1.00 98.75 70 ARG A CA 1
ATOM 556 C C . ARG A 1 70 ? -1.237 7.516 -5.364 1.00 98.75 70 ARG A C 1
ATOM 558 O O . ARG A 1 70 ? -2.122 7.623 -4.521 1.00 98.75 70 ARG A O 1
ATOM 565 N N . LEU A 1 71 ? -0.314 6.552 -5.305 1.00 98.69 71 LEU A N 1
ATOM 566 C CA . LEU A 1 71 ? -0.231 5.588 -4.198 1.00 98.69 71 LEU A CA 1
ATOM 567 C C . LEU A 1 71 ? 0.082 6.274 -2.858 1.00 98.69 71 LEU A C 1
ATOM 569 O O . LEU A 1 71 ? -0.564 5.969 -1.855 1.00 98.69 71 LEU A O 1
ATOM 573 N N . VAL A 1 72 ? 1.027 7.221 -2.838 1.00 98.62 72 VAL A N 1
ATOM 574 C CA . VAL A 1 72 ? 1.351 8.011 -1.635 1.00 98.62 72 VAL A CA 1
ATOM 575 C C . VAL A 1 72 ? 0.131 8.804 -1.162 1.00 98.62 72 VAL A C 1
ATOM 577 O O . VAL A 1 72 ? -0.212 8.722 0.011 1.00 98.62 72 VAL A O 1
ATOM 580 N N . GLN A 1 73 ? -0.591 9.467 -2.068 1.00 98.69 73 GLN A N 1
ATOM 581 C CA . GLN A 1 73 ? -1.800 10.224 -1.718 1.00 98.69 73 GLN A CA 1
ATOM 582 C C . GLN A 1 73 ? -2.884 9.353 -1.066 1.00 98.69 73 GLN A C 1
ATOM 584 O O . GLN A 1 73 ? -3.550 9.785 -0.130 1.00 98.69 73 GLN A O 1
ATOM 589 N N . GLN A 1 74 ? -3.082 8.117 -1.539 1.00 98.62 74 GLN A N 1
ATOM 590 C CA . GLN A 1 74 ? -4.037 7.199 -0.906 1.00 98.62 74 GLN A CA 1
ATOM 591 C C . GLN A 1 74 ? -3.573 6.754 0.484 1.00 98.62 74 GLN A C 1
ATOM 593 O O . GLN A 1 74 ? -4.385 6.640 1.401 1.00 98.62 74 GLN A O 1
ATOM 598 N N . GLN A 1 75 ? -2.269 6.533 0.658 1.00 97.50 75 GLN A N 1
ATOM 599 C CA . GLN A 1 75 ? -1.698 6.206 1.962 1.00 97.50 75 GLN A CA 1
ATOM 600 C C . GLN A 1 75 ? -1.832 7.371 2.956 1.00 97.50 75 GLN A C 1
ATOM 602 O O . GLN A 1 75 ? -2.109 7.130 4.129 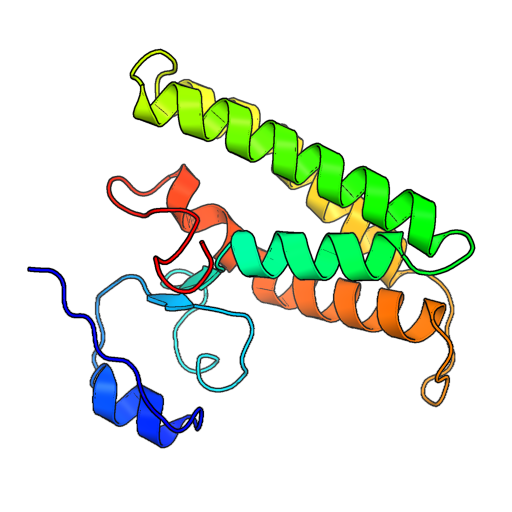1.00 97.50 75 GLN A O 1
ATOM 607 N N . GLU A 1 76 ? -1.662 8.615 2.511 1.00 97.62 76 GLU A N 1
ATOM 608 C CA . GLU A 1 76 ? -1.841 9.806 3.350 1.00 97.62 76 GLU A CA 1
ATOM 609 C C . GLU A 1 76 ? -3.291 9.936 3.824 1.00 97.62 76 GLU A C 1
ATOM 611 O O . GLU A 1 76 ? -3.522 9.996 5.031 1.00 97.62 76 GLU A O 1
ATOM 616 N N . LYS A 1 77 ? -4.265 9.814 2.911 1.00 98.31 77 LYS A N 1
ATOM 617 C CA . LYS A 1 77 ? -5.700 9.777 3.256 1.00 98.31 77 LYS A CA 1
ATOM 618 C C . LYS A 1 77 ? -6.024 8.693 4.284 1.00 98.31 77 LYS A C 1
ATOM 620 O O . LYS A 1 77 ? -6.759 8.934 5.238 1.00 98.31 77 LYS A O 1
ATOM 625 N N . LEU A 1 78 ? -5.461 7.493 4.115 1.00 98.12 78 LEU A N 1
ATOM 626 C CA . LEU A 1 78 ? -5.639 6.397 5.070 1.00 98.12 78 LEU A CA 1
ATOM 627 C C . LEU A 1 78 ? -5.161 6.788 6.473 1.00 98.12 78 LEU A C 1
ATOM 629 O O . LEU A 1 78 ? -5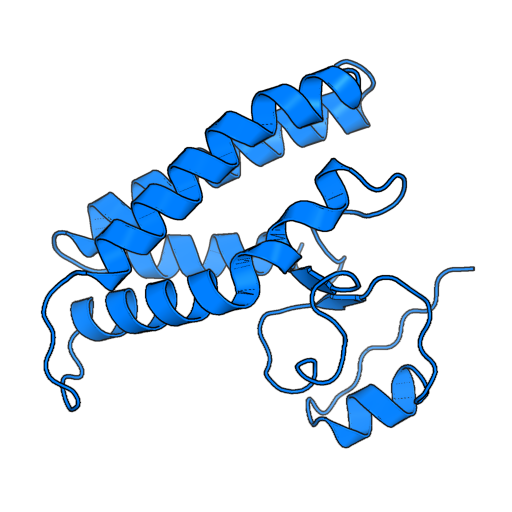.815 6.472 7.464 1.00 98.12 78 LEU A O 1
ATOM 633 N N . PHE A 1 79 ? -4.016 7.465 6.557 1.00 96.19 79 PHE A N 1
ATOM 634 C CA . PHE A 1 79 ? -3.403 7.835 7.829 1.00 96.19 79 PHE A CA 1
ATOM 635 C C . PHE A 1 79 ? -4.095 9.019 8.498 1.00 96.19 79 PHE A C 1
ATOM 637 O O . PHE A 1 79 ? -4.177 9.030 9.723 1.00 96.19 79 PHE A O 1
ATOM 644 N N . GLU A 1 80 ? -4.635 9.962 7.727 1.00 97.62 80 GLU A N 1
ATOM 645 C CA . GLU A 1 80 ? -5.508 11.025 8.237 1.00 97.62 80 GLU A CA 1
ATOM 646 C C . GLU A 1 80 ? -6.757 10.436 8.902 1.00 97.62 80 GLU A C 1
ATOM 648 O O . GLU A 1 80 ? -7.083 10.776 10.040 1.00 97.62 80 GLU A O 1
ATOM 653 N N . LEU A 1 81 ? -7.422 9.488 8.233 1.00 97.69 81 LEU A N 1
ATOM 654 C CA . LEU A 1 81 ? -8.566 8.781 8.807 1.00 97.69 81 LEU A CA 1
ATOM 655 C C . LEU A 1 81 ? -8.173 7.972 10.049 1.00 97.69 81 LEU A C 1
ATOM 657 O O . LEU A 1 81 ? -8.893 7.990 11.046 1.00 97.69 81 LEU A O 1
ATOM 661 N N . TRP A 1 82 ? -7.016 7.307 10.022 1.00 96.44 82 TRP A N 1
ATOM 662 C CA . TRP A 1 82 ? -6.515 6.567 11.178 1.00 96.44 82 TRP A CA 1
ATOM 663 C C . TRP A 1 82 ? -6.254 7.469 12.390 1.00 96.44 82 TRP A C 1
ATOM 665 O O . TRP A 1 82 ? -6.624 7.095 13.501 1.00 96.44 82 TRP A O 1
ATOM 675 N N . GLN A 1 83 ? -5.676 8.665 12.204 1.00 94.88 83 GLN A N 1
ATOM 676 C CA . GLN A 1 83 ? -5.507 9.612 13.316 1.00 94.88 83 GLN A CA 1
ATOM 677 C C . GLN A 1 83 ? -6.857 9.986 13.930 1.00 94.88 83 GLN A C 1
ATOM 679 O O . GLN A 1 83 ? -6.998 9.957 15.146 1.00 94.88 83 GLN A O 1
ATOM 684 N N . ARG A 1 84 ? -7.889 10.216 13.111 1.00 97.19 84 ARG A N 1
ATOM 685 C CA . ARG A 1 84 ? -9.233 10.509 13.629 1.00 97.19 84 ARG A CA 1
ATOM 686 C C . ARG A 1 84 ? -9.815 9.365 14.460 1.00 97.19 84 ARG A C 1
ATOM 688 O O . ARG A 1 84 ? -10.471 9.630 15.465 1.00 97.19 84 ARG A O 1
ATOM 695 N N . VAL A 1 85 ? -9.558 8.109 14.080 1.00 94.69 85 VAL A N 1
ATOM 696 C CA . VAL A 1 85 ? -9.931 6.941 14.901 1.00 94.69 85 VAL A CA 1
ATOM 697 C C . VAL A 1 85 ? -9.181 6.951 16.232 1.00 94.69 85 VAL A C 1
ATOM 699 O O . VAL A 1 85 ? -9.796 6.730 17.273 1.00 94.69 85 VAL A O 1
ATOM 702 N N . ARG A 1 86 ? -7.871 7.228 16.219 1.00 91.00 86 ARG A N 1
ATOM 703 C CA . ARG A 1 86 ? -7.048 7.300 17.440 1.00 91.00 86 ARG A CA 1
ATOM 704 C C . ARG A 1 86 ? -7.491 8.415 18.385 1.00 91.00 86 ARG A C 1
ATOM 706 O O . ARG A 1 86 ? -7.532 8.194 19.590 1.00 91.00 86 ARG A O 1
ATOM 713 N N . ASP A 1 87 ? -7.871 9.558 17.832 1.00 94.75 87 ASP A N 1
ATOM 714 C CA . ASP A 1 87 ? -8.340 10.723 18.586 1.00 94.75 87 ASP A CA 1
ATOM 715 C C . ASP A 1 87 ? -9.810 10.589 19.026 1.00 94.75 87 ASP A C 1
ATOM 717 O O . ASP A 1 87 ? -10.350 11.476 19.685 1.00 94.75 87 ASP A O 1
ATOM 721 N N . GLY A 1 88 ? -10.489 9.498 18.648 1.00 95.00 88 GLY A N 1
ATOM 722 C CA . GLY A 1 88 ? -11.895 9.249 18.977 1.00 95.00 88 GLY A CA 1
ATOM 723 C C . GLY A 1 88 ? -12.895 10.113 18.198 1.00 95.00 88 GLY A C 1
ATOM 724 O O . GLY A 1 88 ? -14.073 10.143 18.542 1.00 95.00 88 GLY A O 1
ATOM 725 N N . THR A 1 89 ? -12.454 10.803 17.142 1.00 97.69 89 THR A N 1
ATOM 726 C CA . THR A 1 89 ? -13.280 11.701 16.306 1.00 97.69 89 THR A CA 1
ATOM 727 C C . THR A 1 89 ? -13.851 11.025 15.052 1.00 97.69 89 THR A C 1
ATOM 729 O O . THR A 1 89 ? -14.539 11.661 14.246 1.00 97.69 89 THR A O 1
ATOM 732 N N . LEU A 1 90 ? -13.556 9.738 14.858 1.00 97.25 90 LEU A N 1
ATOM 733 C CA . LEU A 1 90 ? -14.134 8.880 13.826 1.00 97.25 90 LEU A CA 1
ATOM 734 C C . LEU A 1 90 ? -14.399 7.494 14.417 1.00 97.25 90 LEU A C 1
ATOM 736 O 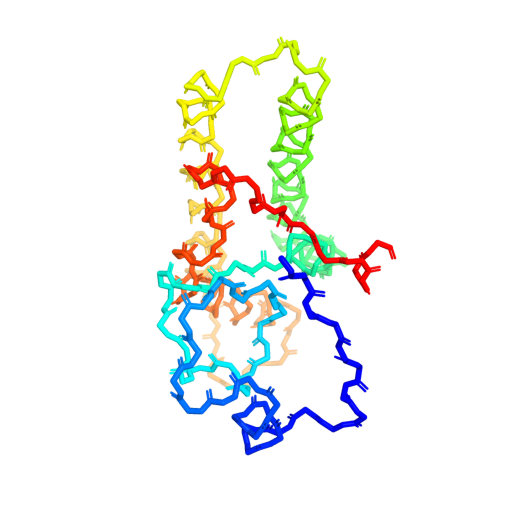O . LEU A 1 90 ? -13.490 6.868 14.968 1.00 97.25 90 LEU A O 1
ATOM 740 N N . ALA A 1 91 ? -15.632 7.000 14.291 1.00 96.56 91 ALA A N 1
ATOM 741 C CA . ALA A 1 91 ? -15.956 5.653 14.732 1.00 96.56 91 ALA A CA 1
ATOM 742 C C . ALA A 1 91 ? -15.260 4.619 13.835 1.00 96.56 91 ALA A C 1
ATOM 744 O O . ALA A 1 91 ? -15.116 4.800 12.626 1.00 96.56 91 ALA A O 1
ATOM 745 N N . ARG A 1 92 ? -14.849 3.489 14.419 1.00 94.19 92 ARG A N 1
ATOM 746 C CA . ARG A 1 92 ? -14.179 2.425 13.656 1.00 94.19 92 ARG A CA 1
ATOM 747 C C . ARG A 1 92 ? -15.074 1.829 12.560 1.00 94.19 92 ARG A C 1
ATOM 749 O O . ARG A 1 92 ? -14.544 1.434 11.531 1.00 94.19 92 ARG A O 1
ATOM 756 N N . GLY A 1 93 ? -16.395 1.785 12.759 1.00 95.94 93 GLY A N 1
ATOM 757 C CA . GLY A 1 93 ? -17.347 1.359 11.722 1.00 95.94 93 GLY A CA 1
ATOM 758 C C . GLY A 1 93 ? -17.250 2.236 10.472 1.00 95.94 93 GLY A C 1
ATOM 759 O O . GLY A 1 93 ? -16.927 1.735 9.399 1.00 95.94 93 GLY A O 1
ATOM 760 N N . ASP A 1 94 ? -17.379 3.552 10.645 1.00 97.12 94 ASP A N 1
ATOM 761 C CA . ASP A 1 94 ? -17.231 4.533 9.561 1.00 97.12 94 ASP A CA 1
ATOM 762 C C . ASP A 1 94 ? -15.844 4.456 8.906 1.00 97.12 94 ASP A C 1
ATOM 764 O O . ASP A 1 94 ? -15.701 4.562 7.689 1.00 97.12 94 ASP A O 1
ATOM 768 N N . PHE A 1 95 ? -14.793 4.232 9.703 1.00 97.44 95 PHE A N 1
ATOM 769 C CA . PHE A 1 95 ? -13.441 4.038 9.184 1.00 97.44 95 PHE A CA 1
ATOM 770 C C . PHE A 1 95 ? -13.342 2.832 8.242 1.00 97.44 95 PHE A C 1
ATOM 772 O O . PHE A 1 95 ? -12.724 2.943 7.185 1.00 97.44 95 PHE A O 1
ATOM 779 N N . VAL A 1 96 ? -13.961 1.698 8.586 1.00 97.12 96 VAL A N 1
ATOM 780 C CA . VAL A 1 96 ? -13.986 0.498 7.731 1.00 97.12 96 VAL A CA 1
ATOM 781 C C . VAL A 1 96 ? -14.658 0.803 6.387 1.00 97.12 96 VAL A C 1
ATOM 783 O O . VAL A 1 96 ? -14.136 0.421 5.335 1.00 97.12 96 VAL A O 1
ATOM 786 N N . GLU A 1 97 ? -15.775 1.530 6.402 1.00 96.69 97 GLU A N 1
ATOM 787 C CA . GLU A 1 97 ? -16.484 1.927 5.181 1.00 96.69 97 GLU A CA 1
ATOM 788 C C . GLU A 1 97 ? -15.623 2.847 4.308 1.00 96.69 97 GLU A C 1
ATOM 790 O O . GLU A 1 97 ? -15.391 2.548 3.135 1.00 96.69 97 GLU A O 1
ATOM 795 N N . LEU A 1 98 ? -15.044 3.901 4.890 1.00 97.25 98 LEU A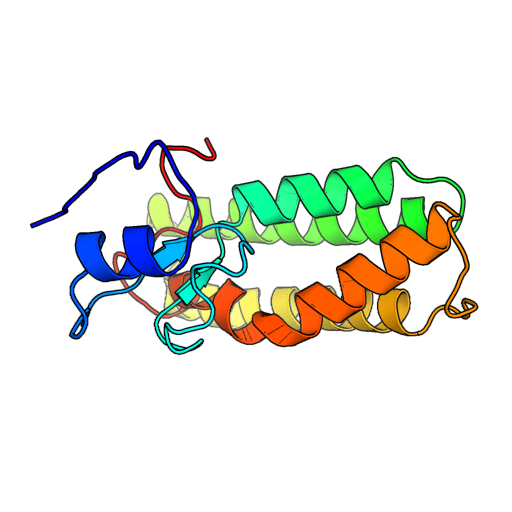 N 1
ATOM 796 C CA . LEU A 1 98 ? -14.190 4.855 4.172 1.00 97.25 98 LEU A CA 1
ATOM 797 C C . LEU A 1 98 ? -12.927 4.198 3.592 1.00 97.25 98 LEU A C 1
ATOM 799 O O . LEU A 1 98 ? -12.498 4.512 2.478 1.00 97.25 98 LEU A O 1
ATOM 803 N N . VAL A 1 99 ? -12.326 3.254 4.320 1.00 97.75 99 VAL A N 1
ATOM 804 C CA . VAL A 1 99 ? -11.139 2.531 3.847 1.00 97.75 99 VAL A CA 1
ATOM 805 C C . VAL A 1 99 ? -11.458 1.593 2.687 1.00 97.75 99 VAL A C 1
ATOM 807 O O . VAL A 1 99 ? -10.563 1.308 1.890 1.00 97.75 99 VAL A O 1
ATOM 810 N N . THR A 1 100 ? -12.709 1.167 2.508 1.00 97.44 100 THR A N 1
ATOM 811 C CA . THR A 1 100 ? -13.095 0.342 1.352 1.00 97.44 100 THR A CA 1
ATOM 812 C C . THR A 1 100 ? -12.765 1.049 0.034 1.00 97.44 100 THR A C 1
ATOM 814 O O . THR A 1 100 ? -12.186 0.441 -0.870 1.00 97.44 100 THR A O 1
ATOM 817 N N . ASP A 1 101 ? -13.026 2.354 -0.062 1.00 97.31 101 ASP A N 1
ATOM 818 C CA . ASP A 1 101 ? -12.687 3.154 -1.243 1.00 97.31 101 ASP A CA 1
ATOM 819 C C . ASP A 1 101 ? -11.187 3.336 -1.448 1.00 97.31 101 ASP A C 1
ATOM 821 O O . ASP A 1 101 ? -10.694 3.267 -2.580 1.00 97.31 101 ASP A O 1
ATOM 825 N N . ILE A 1 102 ? -10.449 3.545 -0.361 1.00 98.12 102 ILE A N 1
ATOM 826 C CA . ILE A 1 102 ? -8.990 3.682 -0.395 1.00 98.12 102 ILE A CA 1
ATOM 827 C C . ILE A 1 102 ? -8.354 2.367 -0.848 1.00 98.12 102 ILE A C 1
ATOM 829 O O . ILE A 1 102 ? -7.492 2.364 -1.730 1.00 98.12 102 ILE A O 1
ATOM 833 N N . ARG A 1 103 ? -8.812 1.237 -0.296 1.00 98.31 103 ARG A N 1
ATOM 834 C CA . ARG A 1 103 ? -8.365 -0.104 -0.679 1.00 98.31 103 ARG A CA 1
ATOM 835 C C . ARG A 1 103 ? -8.606 -0.352 -2.160 1.00 98.31 103 ARG A C 1
ATOM 837 O O . ARG A 1 103 ? -7.669 -0.729 -2.860 1.00 98.31 103 ARG A O 1
ATOM 844 N N . ARG A 1 104 ? -9.812 -0.065 -2.666 1.00 98.38 104 ARG A N 1
ATOM 845 C CA . ARG A 1 104 ? -10.122 -0.186 -4.102 1.00 98.38 104 ARG A CA 1
ATOM 846 C C . ARG A 1 104 ? -9.167 0.632 -4.971 1.00 98.38 104 ARG A C 1
ATOM 848 O O . ARG A 1 104 ? -8.648 0.113 -5.958 1.00 98.38 104 ARG A O 1
ATOM 855 N N . GLN A 1 105 ? -8.896 1.882 -4.598 1.00 98.56 105 GLN A N 1
ATOM 856 C CA . GLN A 1 105 ? -7.983 2.752 -5.344 1.00 98.56 105 GLN A CA 1
ATOM 857 C C . GLN A 1 105 ? -6.538 2.249 -5.310 1.00 98.56 105 GLN A C 1
ATOM 859 O O . GLN A 1 105 ? -5.883 2.218 -6.351 1.00 98.56 105 GLN A O 1
ATOM 864 N N . ILE A 1 106 ? -6.042 1.813 -4.149 1.00 98.50 106 ILE A N 1
ATOM 865 C CA . ILE A 1 106 ? -4.696 1.243 -4.029 1.00 98.50 106 ILE A CA 1
ATOM 866 C C . ILE A 1 106 ? -4.567 -0.022 -4.878 1.00 98.50 106 ILE A C 1
ATOM 868 O O . ILE A 1 106 ? -3.617 -0.128 -5.649 1.00 98.50 106 ILE A O 1
ATOM 872 N N . VAL A 1 107 ? -5.529 -0.945 -4.810 1.00 98.50 107 VAL A N 1
ATOM 873 C CA . VAL A 1 107 ? -5.519 -2.168 -5.628 1.00 98.50 107 VAL A CA 1
ATOM 874 C C . VAL A 1 107 ? -5.543 -1.833 -7.118 1.00 98.50 107 VAL A C 1
ATOM 876 O O . VAL A 1 107 ? -4.738 -2.373 -7.871 1.00 98.50 107 VAL A O 1
ATOM 879 N N . SER A 1 108 ? -6.399 -0.900 -7.541 1.00 98.75 108 SER A N 1
ATOM 880 C CA . SER A 1 108 ? -6.486 -0.452 -8.936 1.00 98.75 108 SER A CA 1
ATOM 881 C C . SER A 1 108 ? -5.161 0.130 -9.447 1.00 98.75 108 SER A C 1
ATOM 883 O O . SER A 1 108 ? -4.700 -0.235 -10.527 1.00 98.75 108 SER A O 1
ATOM 885 N N . LEU A 1 109 ? -4.500 0.974 -8.650 1.00 98.75 109 LEU A N 1
ATOM 886 C CA . LEU A 1 109 ? -3.182 1.529 -8.975 1.00 98.75 109 LEU A CA 1
ATOM 887 C C . LEU A 1 109 ? -2.110 0.434 -9.044 1.00 98.75 109 LEU A C 1
ATOM 889 O O . LEU A 1 109 ? -1.313 0.386 -9.981 1.00 98.75 109 LEU A O 1
ATOM 893 N N . LEU A 1 110 ? -2.082 -0.474 -8.068 1.00 98.62 110 LEU A N 1
ATOM 894 C CA . LEU A 1 110 ? -1.137 -1.587 -8.084 1.00 98.62 110 LEU A CA 1
ATOM 895 C C . LEU A 1 110 ? -1.354 -2.487 -9.306 1.00 98.62 110 LEU A C 1
ATOM 897 O O . LEU A 1 110 ? -0.369 -2.912 -9.906 1.00 98.62 110 LEU A O 1
ATOM 901 N N . GLN A 1 111 ? -2.603 -2.729 -9.707 1.00 98.75 111 GLN A N 1
ATOM 902 C CA . GLN A 1 111 ? -2.934 -3.485 -10.913 1.00 98.75 111 GLN A CA 1
ATOM 903 C C . GLN A 1 111 ? -2.451 -2.761 -12.175 1.00 98.75 111 GLN A C 1
ATOM 905 O O . GLN A 1 111 ? -1.697 -3.343 -12.948 1.00 98.75 111 GLN A O 1
ATOM 910 N N . GLN A 1 112 ? -2.736 -1.460 -12.311 1.00 98.56 112 GLN A N 1
ATOM 911 C CA . GLN A 1 112 ? -2.215 -0.636 -13.408 1.00 98.56 112 GLN A CA 1
ATOM 912 C C . GLN A 1 112 ? -0.686 -0.742 -13.524 1.00 98.56 112 GLN A C 1
ATOM 914 O O . GLN A 1 112 ? -0.150 -0.969 -14.606 1.00 98.56 112 GLN A O 1
ATOM 919 N N . GLY A 1 113 ? 0.029 -0.618 -12.402 1.00 98.31 113 GLY A N 1
ATOM 920 C CA . GLY A 1 113 ? 1.482 -0.768 -12.382 1.00 98.31 113 GLY A CA 1
ATOM 921 C C . GLY A 1 113 ? 1.961 -2.183 -12.710 1.00 98.31 113 GLY A C 1
ATOM 922 O O . GLY A 1 113 ? 3.032 -2.342 -13.289 1.00 98.31 113 GLY A O 1
ATOM 923 N N . ALA A 1 114 ? 1.200 -3.214 -12.343 1.00 98.19 114 ALA A N 1
ATOM 924 C CA . ALA A 1 114 ? 1.516 -4.609 -12.639 1.00 98.19 114 ALA A CA 1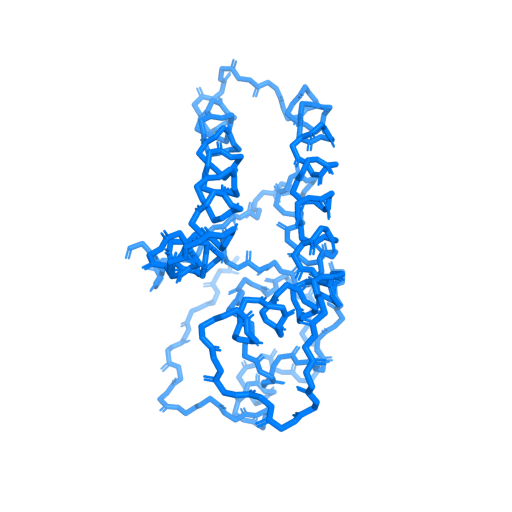
ATOM 925 C C . ALA A 1 114 ? 1.321 -4.974 -14.122 1.00 98.19 114 ALA A C 1
ATOM 927 O O . ALA A 1 114 ? 1.993 -5.902 -14.598 1.00 98.19 114 ALA A O 1
ATOM 928 N N . ASP A 1 115 ? 0.453 -4.238 -14.816 1.00 98.31 115 ASP A N 1
ATOM 929 C CA . ASP A 1 115 ? 0.064 -4.465 -16.209 1.00 98.31 115 ASP A CA 1
ATOM 930 C C . ASP A 1 115 ? 0.956 -3.738 -17.222 1.00 98.31 115 ASP A C 1
ATOM 932 O O . ASP A 1 115 ? 0.889 -4.035 -18.413 1.00 98.31 115 ASP A O 1
ATOM 936 N N . TYR A 1 116 ? 1.844 -2.837 -16.783 1.00 97.56 116 TYR A N 1
ATOM 937 C CA . TYR A 1 116 ? 2.839 -2.260 -17.688 1.00 97.56 116 TYR A CA 1
ATOM 938 C C . TYR A 1 116 ? 3.728 -3.351 -18.306 1.00 97.56 116 TYR A C 1
ATOM 940 O O . TYR A 1 116 ? 4.236 -4.251 -17.622 1.00 97.56 116 TYR A O 1
ATOM 948 N N . GLU A 1 117 ? 3.939 -3.239 -19.615 1.00 96.00 117 GLU A N 1
ATOM 949 C CA . GLU A 1 117 ? 4.716 -4.198 -20.390 1.00 96.00 117 GLU A CA 1
ATOM 950 C C . GLU A 1 117 ? 6.204 -4.096 -20.064 1.00 96.00 117 GLU A C 1
ATOM 952 O O . GLU A 1 117 ? 6.800 -3.019 -20.107 1.00 96.00 117 GLU A O 1
ATOM 957 N N . ILE A 1 118 ? 6.803 -5.240 -19.730 1.00 95.94 118 ILE A N 1
ATOM 958 C CA . ILE A 1 118 ? 8.237 -5.376 -19.471 1.00 95.94 118 ILE A CA 1
ATOM 959 C C . ILE A 1 118 ? 8.724 -6.731 -19.965 1.00 95.94 118 ILE A C 1
ATOM 961 O O . ILE A 1 118 ? 7.986 -7.721 -19.930 1.00 95.94 118 ILE A O 1
ATOM 965 N N . THR A 1 119 ? 10.001 -6.823 -20.327 1.00 93.88 119 THR A N 1
ATOM 966 C CA . THR A 1 119 ? 10.623 -8.136 -20.567 1.00 93.88 119 THR A CA 1
ATOM 967 C C . THR A 1 119 ? 11.108 -8.771 -19.259 1.00 93.88 119 THR A C 1
ATOM 969 O O . THR A 1 119 ? 11.417 -8.092 -18.274 1.00 93.88 119 THR A O 1
ATOM 972 N N . SER A 1 120 ? 11.223 -10.103 -19.226 1.00 85.94 120 SER A N 1
ATOM 973 C CA . SER A 1 120 ? 11.621 -10.846 -18.017 1.00 85.94 120 SER A CA 1
ATOM 974 C C . SER A 1 120 ? 13.012 -10.465 -17.487 1.00 85.94 120 SER A C 1
ATOM 976 O O . SER A 1 120 ? 13.234 -10.482 -16.275 1.00 85.94 120 SER A O 1
ATOM 978 N N . LYS A 1 121 ? 13.935 -10.073 -18.376 1.00 92.38 121 LYS A N 1
ATOM 979 C CA . LYS A 1 121 ? 15.315 -9.673 -18.044 1.00 92.38 121 LYS A CA 1
ATOM 980 C C . LYS A 1 121 ? 15.506 -8.155 -17.939 1.00 92.38 121 LYS A C 1
ATOM 982 O O . LYS A 1 121 ? 16.620 -7.703 -17.676 1.00 92.38 121 LYS A O 1
ATOM 987 N N . GLU A 1 122 ? 14.447 -7.367 -18.115 1.00 94.12 122 GLU A N 1
ATOM 988 C CA . GLU A 1 122 ? 14.526 -5.909 -18.098 1.00 94.12 122 GLU A CA 1
ATOM 989 C C . GLU A 1 122 ? 14.920 -5.375 -16.719 1.00 94.12 122 GLU A C 1
ATOM 991 O O . GLU A 1 122 ? 14.365 -5.789 -15.697 1.00 94.12 122 GLU A O 1
ATOM 996 N N . LYS A 1 123 ? 15.859 -4.423 -16.678 1.00 94.31 123 LYS A N 1
ATOM 997 C CA . LYS A 1 123 ? 16.376 -3.813 -15.437 1.00 94.31 123 LYS A CA 1
ATOM 998 C C . LYS A 1 123 ? 16.041 -2.322 -15.297 1.00 94.31 123 LYS A C 1
ATOM 1000 O O . LYS A 1 123 ? 16.582 -1.659 -14.411 1.00 94.31 123 LYS A O 1
ATOM 1005 N N . THR A 1 124 ? 15.149 -1.806 -16.141 1.00 96.81 124 THR A N 1
ATOM 1006 C CA . THR A 1 124 ? 14.724 -0.400 -16.138 1.00 96.81 124 THR A CA 1
ATOM 1007 C C . THR A 1 124 ? 14.018 -0.019 -14.827 1.00 96.81 124 THR A C 1
ATOM 1009 O O . THR A 1 124 ? 13.527 -0.892 -14.096 1.00 96.81 124 THR A O 1
ATOM 1012 N N . PRO A 1 125 ? 13.929 1.287 -14.507 1.00 96.88 125 PRO A N 1
ATOM 1013 C CA . PRO A 1 125 ? 13.090 1.768 -13.412 1.00 96.88 125 PRO A CA 1
ATOM 1014 C C . PRO A 1 125 ? 11.637 1.283 -13.519 1.00 96.88 125 PRO A C 1
ATOM 1016 O O . PRO A 1 125 ? 11.080 0.839 -12.515 1.00 96.88 125 PRO A O 1
ATOM 1019 N N . LEU A 1 126 ? 11.066 1.267 -14.730 1.00 97.38 126 LEU A N 1
ATOM 1020 C CA . LEU A 1 126 ? 9.721 0.746 -14.985 1.00 97.38 126 LEU A CA 1
ATOM 1021 C C . LEU A 1 126 ? 9.607 -0.723 -14.565 1.00 97.38 126 LEU A C 1
ATOM 1023 O O . LEU A 1 126 ? 8.736 -1.067 -13.772 1.00 97.38 126 LEU A O 1
ATOM 1027 N N . ALA A 1 127 ? 10.544 -1.577 -14.981 1.00 97.50 127 ALA A N 1
ATOM 1028 C CA . ALA A 1 127 ? 10.526 -2.989 -14.615 1.00 97.50 127 ALA A CA 1
ATOM 1029 C C . ALA A 1 127 ? 10.656 -3.240 -13.106 1.00 97.50 127 ALA A C 1
ATOM 1031 O O . ALA A 1 127 ? 10.114 -4.219 -12.586 1.00 97.50 127 ALA A O 1
ATOM 1032 N N . LYS A 1 128 ? 11.330 -2.351 -12.365 1.00 97.25 128 LYS A N 1
ATOM 1033 C CA . LYS A 1 128 ? 11.295 -2.377 -10.894 1.00 97.25 128 LYS A CA 1
ATOM 1034 C C . LYS A 1 128 ? 9.900 -2.027 -10.363 1.00 97.25 128 LYS A C 1
ATOM 1036 O O . LYS A 1 128 ? 9.450 -2.694 -9.439 1.00 97.25 128 LYS A O 1
ATOM 1041 N N . THR A 1 129 ? 9.208 -1.043 -10.943 1.00 98.00 129 THR A N 1
ATOM 1042 C CA . THR A 1 129 ? 7.829 -0.666 -10.563 1.00 98.00 129 THR A CA 1
ATOM 1043 C C . THR A 1 129 ? 6.876 -1.826 -10.756 1.00 98.00 129 THR A C 1
ATOM 1045 O O . THR A 1 129 ? 6.255 -2.254 -9.788 1.00 98.00 129 THR A O 1
ATOM 1048 N N . VAL A 1 130 ? 6.869 -2.418 -11.949 1.00 98.12 130 VAL A N 1
ATOM 1049 C CA . VAL A 1 130 ? 6.013 -3.564 -12.273 1.00 98.12 130 VAL A CA 1
ATOM 1050 C C . VAL A 1 130 ? 6.217 -4.718 -11.296 1.00 98.12 130 VAL A C 1
ATOM 1052 O O . VAL A 1 130 ? 5.259 -5.275 -10.758 1.00 98.12 130 VAL A O 1
ATOM 1055 N N . ARG A 1 131 ? 7.477 -5.074 -11.012 1.00 96.69 131 ARG A N 1
ATOM 1056 C CA . ARG A 1 131 ? 7.789 -6.161 -10.075 1.00 96.69 131 ARG A CA 1
ATOM 1057 C C . ARG A 1 131 ? 7.368 -5.838 -8.644 1.00 96.69 131 ARG A C 1
ATOM 1059 O O . ARG A 1 131 ? 6.827 -6.725 -7.988 1.00 96.69 131 ARG A O 1
ATOM 1066 N N . THR A 1 132 ? 7.566 -4.605 -8.171 1.00 96.44 132 THR A N 1
ATOM 1067 C CA . THR A 1 132 ? 7.070 -4.179 -6.854 1.00 96.44 132 THR A CA 1
ATOM 1068 C C . THR A 1 132 ? 5.543 -4.278 -6.794 1.00 96.44 132 THR A C 1
ATOM 1070 O O . THR A 1 132 ? 5.029 -4.912 -5.878 1.00 96.44 132 THR A O 1
ATOM 1073 N N . CYS A 1 133 ? 4.821 -3.751 -7.786 1.00 97.75 133 CYS A N 1
ATOM 1074 C CA . CYS A 1 133 ? 3.358 -3.820 -7.858 1.00 97.75 133 CYS A CA 1
ATOM 1075 C C . CYS A 1 133 ? 2.838 -5.265 -7.829 1.00 97.75 133 CYS A C 1
ATOM 1077 O O . CYS A 1 133 ? 2.022 -5.609 -6.974 1.00 97.75 133 CYS A O 1
ATOM 1079 N N . ARG A 1 134 ? 3.391 -6.152 -8.668 1.00 97.19 134 ARG A N 1
ATOM 1080 C CA . ARG A 1 134 ? 3.047 -7.588 -8.677 1.00 97.19 134 ARG A CA 1
ATOM 1081 C C . ARG A 1 134 ? 3.320 -8.267 -7.337 1.00 97.19 134 ARG A C 1
ATOM 1083 O O . ARG A 1 134 ? 2.561 -9.134 -6.919 1.00 97.19 134 ARG A O 1
ATOM 1090 N N . GLN A 1 135 ? 4.417 -7.914 -6.669 1.00 94.50 135 GLN A N 1
ATOM 1091 C CA . GLN A 1 135 ? 4.745 -8.466 -5.354 1.00 94.50 135 GLN A CA 1
ATOM 1092 C C . GLN A 1 135 ? 3.791 -7.973 -4.265 1.00 94.50 135 GLN A C 1
ATOM 1094 O O . GLN A 1 135 ? 3.445 -8.758 -3.391 1.00 94.50 135 GLN A O 1
ATOM 1099 N N . LEU A 1 136 ? 3.374 -6.707 -4.315 1.00 94.38 136 LEU A N 1
ATOM 1100 C CA . LEU A 1 136 ? 2.435 -6.127 -3.358 1.00 94.38 136 LEU A CA 1
ATOM 1101 C C . LEU A 1 136 ? 1.030 -6.716 -3.500 1.00 94.38 136 LEU A C 1
ATOM 1103 O O . LEU A 1 136 ? 0.431 -7.052 -2.486 1.00 94.38 136 LEU A O 1
ATOM 1107 N N . LEU A 1 137 ? 0.550 -6.935 -4.729 1.00 95.69 137 LEU A N 1
ATOM 1108 C CA . LEU A 1 137 ? -0.749 -7.575 -4.978 1.00 95.69 137 LEU A CA 1
ATOM 1109 C C . LEU A 1 137 ? -0.850 -8.976 -4.356 1.00 95.69 137 LEU A C 1
ATOM 1111 O O . LEU A 1 137 ? -1.893 -9.337 -3.824 1.00 95.69 137 LEU A O 1
ATOM 1115 N N . LYS A 1 138 ? 0.244 -9.751 -4.343 1.00 92.06 138 LYS A N 1
ATOM 1116 C CA . LYS A 1 138 ? 0.273 -11.092 -3.720 1.00 92.06 138 LYS A CA 1
ATOM 1117 C C . LYS A 1 138 ? 0.059 -11.079 -2.207 1.00 92.06 138 LYS A C 1
ATOM 1119 O O . LYS A 1 138 ? -0.324 -12.098 -1.646 1.00 92.06 138 LYS A O 1
ATOM 1124 N N . VAL A 1 139 ? 0.376 -9.968 -1.547 1.00 89.31 139 VAL A N 1
ATOM 1125 C CA . VAL A 1 139 ? 0.325 -9.826 -0.083 1.00 89.31 139 VAL A CA 1
ATOM 1126 C C . VAL A 1 139 ? -0.675 -8.757 0.355 1.00 89.31 139 VAL A C 1
ATOM 1128 O O . VAL A 1 139 ? -0.649 -8.311 1.498 1.00 89.31 139 VAL A O 1
ATOM 1131 N N . GLU A 1 140 ? -1.547 -8.333 -0.556 1.00 92.12 140 GLU A N 1
ATOM 1132 C CA . GLU A 1 140 ? -2.472 -7.218 -0.364 1.00 92.12 140 GLU A CA 1
ATOM 1133 C C . GLU A 1 140 ? -3.405 -7.431 0.831 1.00 92.12 140 GLU A C 1
ATOM 1135 O O . GLU A 1 140 ? -3.605 -6.503 1.611 1.00 92.12 140 GLU A O 1
ATOM 1140 N N . GLY A 1 141 ? -3.877 -8.663 1.053 1.00 89.31 141 GLY A N 1
ATOM 1141 C CA . GLY A 1 141 ? -4.748 -8.989 2.184 1.00 89.31 141 GLY A CA 1
ATOM 1142 C C . GLY A 1 141 ? -4.140 -8.634 3.546 1.00 89.31 141 GLY A C 1
ATOM 1143 O O . GLY A 1 141 ? -4.847 -8.146 4.424 1.00 89.31 141 GLY A O 1
ATOM 1144 N N . ALA A 1 142 ? -2.818 -8.763 3.692 1.00 89.25 142 ALA A N 1
ATOM 1145 C CA . ALA A 1 142 ? -2.111 -8.436 4.929 1.00 89.25 142 ALA A CA 1
ATOM 1146 C C . ALA A 1 142 ? -1.958 -6.923 5.169 1.00 89.25 142 ALA A C 1
ATOM 1148 O O . ALA A 1 142 ? -1.472 -6.511 6.216 1.00 89.25 142 ALA A O 1
ATOM 1149 N N . MET A 1 143 ? -2.327 -6.052 4.226 1.00 93.00 143 MET A N 1
ATOM 1150 C CA . MET A 1 143 ? -2.211 -4.602 4.428 1.00 93.00 143 MET A CA 1
ATOM 1151 C C . MET A 1 143 ? -3.288 -4.051 5.374 1.00 93.00 143 MET A C 1
ATOM 1153 O O . MET A 1 143 ? -3.087 -2.995 5.972 1.00 93.00 143 MET A O 1
ATOM 1157 N N . TRP A 1 144 ? -4.414 -4.745 5.542 1.00 94.06 144 TRP A N 1
ATOM 1158 C CA . TRP A 1 144 ? -5.651 -4.128 6.043 1.00 94.06 144 TRP A CA 1
ATOM 1159 C C . TRP A 1 144 ? -6.114 -4.614 7.414 1.00 94.06 144 TRP A C 1
ATOM 1161 O O . TRP A 1 144 ? -7.138 -4.146 7.901 1.00 94.06 144 TRP A O 1
ATOM 1171 N N . LEU A 1 145 ? -5.387 -5.524 8.057 1.00 90.50 145 LEU A N 1
ATOM 1172 C CA . LEU A 1 145 ? -5.830 -6.164 9.298 1.00 90.50 145 LEU A CA 1
ATOM 1173 C C . LEU A 1 145 ? -6.086 -5.159 10.442 1.00 90.50 145 LEU A C 1
ATOM 1175 O O . LEU A 1 145 ? -7.027 -5.329 11.216 1.00 90.50 145 LEU A O 1
ATOM 1179 N N . PHE A 1 146 ? -5.320 -4.066 10.499 1.00 91.75 146 PHE A N 1
ATOM 1180 C CA . PHE A 1 146 ? -5.477 -2.969 11.461 1.00 91.75 146 PHE A CA 1
ATOM 1181 C C . PHE A 1 146 ? -6.803 -2.207 11.324 1.00 91.75 146 PHE A C 1
ATOM 1183 O O . PHE A 1 146 ? -7.247 -1.555 12.270 1.00 91.75 146 PHE A O 1
ATOM 1190 N N . VAL A 1 147 ? -7.446 -2.286 10.156 1.00 93.62 147 VAL A N 1
ATOM 1191 C CA . VAL A 1 147 ? -8.697 -1.580 9.860 1.00 93.62 147 VAL A CA 1
ATOM 1192 C C . VAL A 1 147 ? -9.839 -2.188 10.666 1.00 93.62 147 VAL A C 1
ATOM 1194 O O . VAL A 1 147 ? -10.578 -1.479 11.351 1.00 93.62 147 VAL A O 1
ATOM 1197 N N . THR A 1 148 ? -9.933 -3.515 10.660 1.00 89.94 148 THR A N 1
ATOM 1198 C CA . THR A 1 148 ? -11.028 -4.261 11.289 1.00 89.94 148 THR A CA 1
ATOM 1199 C C . THR A 1 148 ? -10.678 -4.804 12.668 1.00 89.94 148 THR A C 1
ATOM 1201 O O . THR A 1 148 ? -11.589 -5.125 13.424 1.00 89.94 148 THR A O 1
ATOM 1204 N N . THR A 1 149 ? -9.392 -4.888 13.024 1.00 86.00 149 THR A N 1
ATOM 1205 C CA . THR A 1 149 ? -8.959 -5.515 14.281 1.00 86.00 149 THR A CA 1
ATOM 1206 C C . THR A 1 149 ? -8.610 -4.470 15.343 1.00 86.00 149 THR A C 1
ATOM 1208 O O . THR A 1 149 ? -7.624 -3.742 15.185 1.00 86.00 149 THR A O 1
ATOM 1211 N N . PRO A 1 150 ? -9.375 -4.375 16.449 1.00 83.94 150 PRO A N 1
ATOM 1212 C CA . PRO A 1 150 ? -9.026 -3.508 17.570 1.00 83.94 150 PRO A CA 1
ATOM 1213 C C . PRO A 1 150 ? -7.643 -3.843 18.147 1.00 83.94 150 PRO A C 1
ATOM 1215 O O . PRO A 1 150 ? -7.286 -5.009 18.289 1.00 83.94 150 PRO A O 1
ATOM 1218 N N . GLY A 1 151 ? -6.868 -2.814 18.496 1.00 82.31 151 GLY A N 1
ATOM 1219 C CA . GLY A 1 151 ? -5.539 -2.963 19.106 1.00 82.31 151 GLY A CA 1
ATOM 1220 C C . GLY A 1 151 ? -4.394 -3.283 18.137 1.00 82.31 151 GLY A C 1
ATOM 1221 O O . GLY A 1 151 ? -3.243 -3.316 18.564 1.00 82.31 151 GLY A O 1
ATOM 1222 N N . VAL A 1 152 ? -4.672 -3.486 16.845 1.00 83.69 152 VAL A N 1
ATOM 1223 C CA . VAL A 1 152 ? -3.635 -3.610 15.814 1.00 83.69 152 VAL A CA 1
ATOM 1224 C C . VAL A 1 152 ? -3.319 -2.228 15.250 1.00 83.69 152 VAL A C 1
ATOM 1226 O O . VAL A 1 152 ? -4.211 -1.521 14.787 1.00 83.69 152 VAL A O 1
ATOM 1229 N N . GLU A 1 153 ? -2.039 -1.862 15.262 1.00 85.44 153 GLU A N 1
ATOM 1230 C CA . GLU A 1 153 ? -1.538 -0.615 14.682 1.00 85.44 153 GLU A CA 1
ATOM 1231 C C . GLU A 1 153 ? -1.051 -0.826 13.233 1.00 85.44 153 GLU A C 1
ATOM 1233 O O . GLU A 1 153 ? -0.451 -1.864 12.924 1.00 85.44 153 GLU A O 1
ATOM 1238 N N . PRO A 1 154 ? -1.234 0.159 12.330 1.00 85.12 154 PRO A N 1
ATOM 1239 C CA . PRO A 1 154 ? -0.765 0.073 10.944 1.00 85.12 154 PRO A CA 1
ATOM 1240 C C . PRO A 1 154 ? 0.762 0.146 10.811 1.00 85.12 154 PRO A C 1
ATOM 1242 O O . PRO A 1 154 ? 1.317 -0.219 9.771 1.00 85.12 154 PRO A O 1
ATOM 1245 N N . THR A 1 155 ? 1.464 0.630 11.836 1.00 80.31 155 THR A N 1
ATOM 1246 C CA . THR A 1 155 ? 2.925 0.777 11.871 1.00 80.31 155 THR A CA 1
ATOM 1247 C C . THR A 1 155 ? 3.518 0.045 13.068 1.00 80.31 155 THR A C 1
ATOM 1249 O O . THR A 1 155 ? 2.875 -0.067 14.105 1.00 80.31 155 THR A O 1
ATOM 1252 N N . ASN A 1 156 ? 4.763 -0.423 12.949 1.00 70.12 156 ASN A N 1
ATOM 1253 C CA . ASN A 1 156 ? 5.540 -0.884 14.100 1.00 70.12 156 ASN A CA 1
ATOM 1254 C C . ASN A 1 156 ? 6.522 0.221 14.529 1.00 70.12 156 ASN A C 1
ATOM 1256 O O . ASN A 1 156 ? 6.910 1.053 13.710 1.00 70.12 156 ASN A O 1
ATOM 1260 N N . ASN A 1 157 ? 6.930 0.230 15.801 1.00 52.34 157 ASN A N 1
ATOM 1261 C CA . ASN A 1 157 ? 7.806 1.270 16.366 1.00 52.34 157 ASN A CA 1
ATOM 1262 C C . ASN A 1 157 ? 9.180 1.378 15.675 1.00 52.34 157 ASN A C 1
ATOM 1264 O O . ASN A 1 157 ? 9.838 2.398 15.802 1.00 52.34 157 ASN A O 1
ATOM 1268 N N . ALA A 1 158 ? 9.609 0.352 14.929 1.00 44.41 158 ALA A N 1
ATOM 1269 C CA . ALA A 1 158 ? 10.850 0.361 14.146 1.00 44.41 158 ALA A CA 1
ATOM 1270 C C . ALA A 1 158 ? 10.697 0.978 12.738 1.00 44.41 158 ALA A C 1
ATOM 1272 O O . ALA A 1 158 ? 11.675 1.079 11.998 1.00 44.41 158 ALA A O 1
ATOM 1273 N N . ALA A 1 159 ? 9.472 1.316 12.323 1.00 46.66 159 ALA A N 1
ATOM 1274 C CA . ALA A 1 159 ? 9.185 1.945 11.036 1.00 46.66 159 ALA A CA 1
ATOM 1275 C C . ALA A 1 159 ? 8.776 3.420 11.138 1.00 46.66 159 ALA A C 1
ATOM 1277 O O . ALA A 1 159 ? 8.609 4.030 10.073 1.00 46.66 159 ALA A O 1
ATOM 1278 N N . LEU A 1 160 ? 8.601 3.920 12.369 1.00 44.44 160 LEU A N 1
ATOM 1279 C CA . LEU A 1 160 ? 8.453 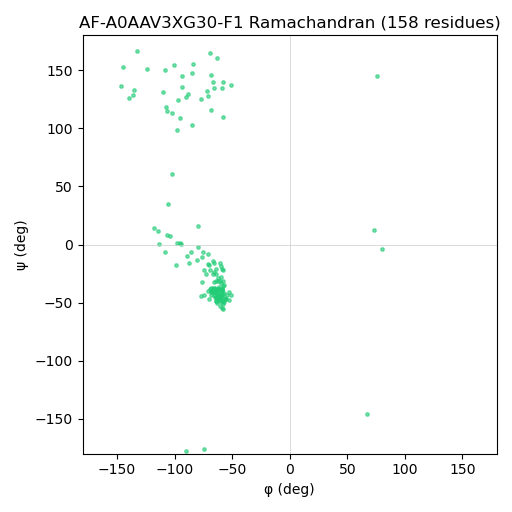5.332 12.720 1.00 44.44 160 LEU A CA 1
ATOM 1280 C C . LEU A 1 160 ? 9.811 6.040 12.695 1.00 44.44 160 LEU A C 1
ATOM 1282 O O . LEU A 1 160 ? 10.817 5.390 13.057 1.00 44.44 160 LEU A O 1
#

Radius of gyration: 16.6 Å; Cα contacts (8 Å, |Δi|>4): 172; chains: 1; bounding box: 37×34×48 Å

Foldseek 3Di:
DD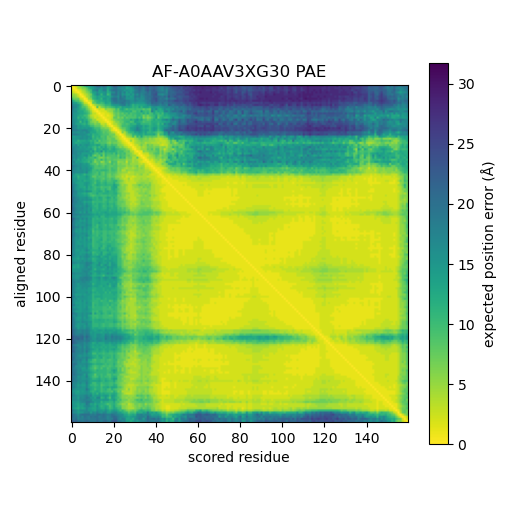DDDDDPDLALVVVCVVCPVPNPAAAAEDLDPSCVSPDLLSYADQVLNVLVVLVLQLPADDPSVVLSVQLNVLSVVLVVLVVCVVVVNDPLVVSLVVVVVSLVSNLVSLVVLLPDDDDPPDPGSSVVSNVVSVSCNVSSSNHCNPSPDPPDDSHDPVSD